Protein AF-A0A7N2MU85-F1 (afdb_monomer_lite)

Organism: Quercus lobata (NCBI:txid97700)

pLDDT: mean 86.63, std 12.34, range [52.81, 98.0]

InterPro domains:
  IPR013210 Leucine-rich repeat-containing N-terminal, plant-type [PF08263] (35-73)
  IPR032675 Leucine-rich repeat domain superfamily [G3DSA:3.80.10.10] (33-100)

Structure (mmCIF, N/CA/C/O backbone):
data_AF-A0A7N2MU85-F1
#
_entry.id   AF-A0A7N2MU85-F1
#
loop_
_atom_site.group_PDB
_atom_site.id
_atom_site.type_symbol
_atom_site.label_atom_id
_atom_site.label_alt_id
_atom_site.label_comp_id
_atom_site.label_asym_id
_atom_site.label_entity_id
_atom_site.label_seq_id
_atom_site.pdbx_PDB_ins_code
_atom_site.Cartn_x
_atom_site.Cartn_y
_atom_site.Cartn_z
_atom_site.occupancy
_atom_site.B_iso_or_equiv
_atom_site.auth_seq_id
_atom_site.auth_comp_id
_atom_site.auth_asym_id
_atom_site.auth_atom_id
_atom_site.pdbx_PDB_model_num
ATOM 1 N N . MET A 1 1 ? 42.375 16.186 -36.999 1.00 61.00 1 MET A N 1
ATOM 2 C CA . MET A 1 1 ? 41.652 16.903 -35.923 1.00 61.00 1 MET A CA 1
ATOM 3 C C . MET A 1 1 ? 40.127 16.785 -36.057 1.00 61.00 1 MET A C 1
ATOM 5 O O . MET A 1 1 ? 39.490 16.375 -35.100 1.00 61.00 1 MET A O 1
ATOM 9 N N . ALA A 1 2 ? 39.528 17.031 -37.233 1.00 62.59 2 ALA A N 1
ATOM 10 C CA . ALA A 1 2 ? 38.068 16.930 -37.423 1.00 62.59 2 ALA A CA 1
ATOM 11 C C . ALA A 1 2 ? 37.482 15.501 -37.309 1.00 62.59 2 ALA A C 1
ATOM 13 O O . ALA A 1 2 ? 36.372 15.327 -36.817 1.00 62.59 2 ALA A O 1
ATOM 14 N N . HIS A 1 3 ? 38.219 14.468 -37.735 1.00 65.38 3 HIS A N 1
ATOM 15 C CA . HIS A 1 3 ? 37.760 13.069 -37.665 1.00 65.38 3 HIS A CA 1
ATOM 16 C C . HIS A 1 3 ? 37.688 12.552 -36.217 1.00 65.38 3 HIS A C 1
ATOM 18 O O . HIS A 1 3 ? 36.750 11.861 -35.836 1.00 65.38 3 HIS A O 1
ATOM 24 N N . SER A 1 4 ? 38.659 12.965 -35.399 1.00 71.81 4 SER A N 1
ATOM 25 C CA . SER A 1 4 ? 38.742 12.690 -33.964 1.00 71.81 4 SER A CA 1
ATOM 26 C C . SER A 1 4 ? 37.558 13.308 -33.211 1.00 71.81 4 SER A C 1
ATOM 28 O O . SER A 1 4 ? 36.940 12.647 -32.387 1.00 71.81 4 SER A O 1
ATOM 30 N N . ALA A 1 5 ? 37.189 14.549 -33.552 1.00 77.38 5 ALA A N 1
ATOM 31 C CA . ALA A 1 5 ? 36.062 15.253 -32.940 1.00 77.38 5 ALA A CA 1
ATOM 32 C C . ALA A 1 5 ? 34.705 14.598 -33.255 1.00 77.38 5 ALA A C 1
ATOM 34 O O . ALA A 1 5 ? 33.877 14.447 -32.363 1.00 77.38 5 ALA A O 1
ATOM 35 N N . LYS A 1 6 ? 34.489 14.143 -34.499 1.00 80.12 6 LYS A N 1
ATOM 36 C CA . LYS A 1 6 ? 33.261 13.422 -34.888 1.00 80.12 6 LYS A CA 1
ATOM 37 C C . LYS A 1 6 ? 33.093 12.105 -34.130 1.00 80.12 6 LYS A C 1
ATOM 39 O O . LYS A 1 6 ? 31.979 11.767 -33.743 1.00 80.12 6 LYS A O 1
ATOM 44 N N . LEU A 1 7 ? 34.196 11.391 -33.899 1.00 84.50 7 LEU A N 1
ATOM 45 C CA . LEU A 1 7 ? 34.189 10.137 -33.148 1.00 84.50 7 LEU A CA 1
ATOM 46 C C . LEU A 1 7 ? 33.834 10.372 -31.672 1.00 84.50 7 LEU A C 1
ATOM 48 O O . LEU A 1 7 ? 33.006 9.658 -31.121 1.00 84.50 7 LEU A O 1
ATOM 52 N N . VAL A 1 8 ? 34.403 11.414 -31.058 1.00 88.50 8 VAL A N 1
ATOM 53 C CA . VAL A 1 8 ? 34.088 11.803 -29.673 1.00 88.50 8 VAL A CA 1
ATOM 54 C C . VAL A 1 8 ? 32.615 12.191 -29.533 1.00 88.50 8 VAL A C 1
ATOM 56 O O . VAL A 1 8 ? 31.952 11.724 -28.614 1.00 88.50 8 VAL A O 1
ATOM 59 N N . ILE A 1 9 ? 32.074 12.974 -30.469 1.00 86.12 9 ILE A N 1
ATOM 60 C CA . ILE A 1 9 ? 30.656 13.363 -30.464 1.00 86.12 9 ILE A CA 1
ATOM 61 C C . ILE A 1 9 ? 29.751 12.128 -30.584 1.00 86.12 9 ILE A C 1
ATOM 63 O O . ILE A 1 9 ? 28.813 11.983 -29.804 1.00 86.12 9 ILE A O 1
ATOM 67 N N . ALA A 1 10 ? 30.050 11.206 -31.503 1.00 89.25 10 ALA A N 1
ATOM 68 C CA . ALA A 1 10 ? 29.276 9.975 -31.659 1.00 89.25 10 ALA A CA 1
ATOM 69 C C . ALA A 1 10 ? 29.281 9.117 -30.380 1.00 89.25 10 ALA A C 1
ATOM 71 O O . ALA A 1 10 ? 28.232 8.634 -29.961 1.00 89.25 10 ALA A O 1
ATOM 72 N N . LEU A 1 11 ? 30.437 8.982 -29.722 1.00 87.75 11 LEU A N 1
ATOM 73 C CA . LEU A 1 11 ? 30.557 8.245 -28.461 1.00 87.75 11 LEU A CA 1
ATOM 74 C C . LEU A 1 11 ? 29.765 8.906 -27.323 1.00 87.75 11 LEU A C 1
ATOM 76 O O . LEU A 1 11 ? 29.106 8.205 -26.560 1.00 87.75 11 LEU A O 1
ATOM 80 N N . LEU A 1 12 ? 29.770 10.241 -27.239 1.00 88.06 12 LEU A N 1
ATOM 81 C CA . LEU A 1 12 ? 28.978 10.983 -26.253 1.00 88.06 12 LEU A CA 1
ATOM 82 C C . LEU A 1 12 ? 27.471 10.804 -26.472 1.00 88.06 12 LEU A C 1
ATOM 84 O O . LEU A 1 12 ? 26.741 10.615 -25.504 1.00 88.06 12 LEU A O 1
ATOM 88 N N . HIS A 1 13 ? 27.005 10.806 -27.724 1.00 85.31 13 HIS A N 1
ATOM 89 C CA . HIS A 1 13 ? 25.595 10.557 -28.037 1.00 85.31 13 HIS A CA 1
ATOM 90 C C . HIS A 1 13 ? 25.161 9.132 -27.689 1.00 85.31 13 HIS A C 1
ATOM 92 O O . HIS A 1 13 ? 24.105 8.953 -27.088 1.00 85.31 13 HIS A O 1
ATOM 98 N N . ILE A 1 14 ? 25.984 8.127 -28.007 1.00 87.69 14 ILE A N 1
ATOM 99 C CA . ILE A 1 14 ? 25.709 6.728 -27.653 1.00 87.69 14 ILE A CA 1
ATOM 100 C C . ILE A 1 14 ? 25.640 6.574 -26.132 1.00 87.69 14 ILE A C 1
ATOM 102 O O . ILE A 1 14 ? 24.701 5.967 -25.619 1.00 87.69 14 ILE A O 1
ATOM 106 N N . PHE A 1 15 ? 26.593 7.157 -25.401 1.00 83.44 15 PHE A N 1
ATOM 107 C CA . PHE A 1 15 ? 26.603 7.109 -23.941 1.00 83.44 15 PHE A CA 1
ATOM 108 C C . PHE A 1 15 ? 25.383 7.822 -23.339 1.00 83.44 15 PHE A C 1
ATOM 110 O O . PHE A 1 15 ? 24.734 7.272 -22.455 1.00 83.44 15 PHE A O 1
ATOM 117 N N . ALA A 1 16 ? 25.012 8.994 -23.863 1.00 83.62 16 ALA A N 1
ATOM 118 C CA . ALA A 1 16 ? 23.844 9.744 -23.406 1.00 83.62 16 ALA A CA 1
ATOM 119 C C . ALA A 1 16 ? 22.521 8.997 -23.653 1.00 83.62 16 ALA A C 1
ATOM 121 O O . ALA A 1 16 ? 21.683 8.938 -22.758 1.00 83.62 16 ALA A O 1
ATOM 122 N N . TRP A 1 17 ? 22.335 8.388 -24.830 1.00 75.69 17 TRP A N 1
ATOM 123 C CA . TRP A 1 17 ? 21.148 7.576 -25.132 1.00 75.69 17 TRP A CA 1
ATOM 124 C C . TRP A 1 17 ? 21.095 6.278 -24.323 1.00 75.69 17 TRP A C 1
ATOM 126 O O . TRP A 1 17 ? 20.020 5.880 -23.884 1.00 75.69 17 TRP A O 1
ATOM 136 N N . SER A 1 18 ? 22.247 5.658 -24.059 1.00 72.56 18 SER A N 1
ATOM 137 C CA . SER A 1 18 ? 22.327 4.474 -23.191 1.00 72.56 18 SER A CA 1
ATOM 138 C C . SER A 1 18 ? 21.997 4.819 -21.734 1.00 72.56 18 SER A C 1
ATOM 140 O O . SER A 1 18 ? 21.349 4.039 -21.046 1.00 72.56 18 SER A O 1
ATOM 142 N N . PHE A 1 19 ? 22.414 5.999 -21.266 1.00 66.50 19 PHE A N 1
ATOM 143 C CA . PHE A 1 19 ? 22.152 6.484 -19.911 1.00 66.50 19 PHE A CA 1
ATOM 144 C C . PHE A 1 19 ? 20.684 6.891 -19.703 1.00 66.50 19 PHE A C 1
ATOM 146 O O . PHE A 1 19 ? 20.107 6.587 -18.662 1.00 66.50 19 PHE A O 1
ATOM 153 N N . LEU A 1 20 ? 20.056 7.514 -20.708 1.00 64.19 20 LEU A N 1
ATOM 154 C CA . LEU A 1 20 ? 18.632 7.873 -20.680 1.00 64.19 20 LEU A CA 1
ATOM 155 C C . LEU A 1 20 ? 17.717 6.646 -20.546 1.00 64.19 20 LEU A C 1
ATOM 157 O O . LEU A 1 20 ? 16.766 6.698 -19.775 1.00 64.19 20 LEU A O 1
ATOM 161 N N . GLY A 1 21 ? 18.040 5.528 -21.206 1.00 63.19 21 GLY A N 1
ATOM 162 C CA . GLY A 1 21 ? 17.250 4.294 -21.101 1.00 63.19 21 GLY A CA 1
ATOM 163 C C . GLY A 1 21 ? 17.283 3.623 -19.719 1.00 63.19 21 GLY A C 1
ATOM 164 O O . GLY A 1 21 ? 16.374 2.873 -19.385 1.00 63.19 21 GLY A O 1
ATOM 165 N N . ILE A 1 22 ? 18.296 3.902 -18.889 1.00 61.78 22 ILE A N 1
ATOM 166 C CA . ILE A 1 22 ? 18.404 3.345 -17.525 1.00 61.78 22 ILE A CA 1
ATOM 167 C C . ILE A 1 22 ? 17.519 4.122 -16.535 1.00 61.78 22 ILE A C 1
ATOM 169 O O . ILE A 1 22 ? 17.023 3.546 -15.568 1.00 61.78 22 ILE A O 1
ATOM 173 N N . LEU A 1 23 ? 17.287 5.418 -16.775 1.00 58.31 23 LEU A N 1
ATOM 174 C CA . LEU A 1 23 ? 16.494 6.278 -15.886 1.00 58.31 23 LEU A CA 1
ATOM 175 C C . LEU A 1 23 ? 14.982 5.995 -15.952 1.00 58.31 23 LEU A C 1
ATOM 177 O O . LEU A 1 23 ? 14.261 6.354 -15.026 1.00 58.31 23 LEU A O 1
ATOM 181 N N . GLU A 1 24 ? 14.491 5.331 -17.002 1.00 55.72 24 GLU A N 1
ATOM 182 C CA . GLU A 1 24 ? 13.060 5.027 -17.175 1.00 55.72 24 GLU A CA 1
ATOM 183 C C . GLU A 1 24 ? 12.574 3.794 -16.382 1.00 55.72 24 GLU A C 1
ATOM 185 O O . GLU A 1 24 ? 11.371 3.548 -16.314 1.00 55.72 24 GLU A O 1
ATOM 190 N N . MET A 1 25 ? 13.463 3.023 -15.742 1.00 52.81 25 MET A N 1
ATOM 191 C CA . MET A 1 25 ? 13.115 1.703 -15.188 1.00 52.81 25 MET A CA 1
ATOM 192 C C . MET A 1 25 ? 12.675 1.651 -13.709 1.00 52.81 25 MET A C 1
ATOM 194 O O . MET A 1 25 ? 12.377 0.554 -13.243 1.00 52.81 25 MET A O 1
ATOM 198 N N . SER A 1 26 ? 12.582 2.753 -12.947 1.00 53.25 26 SER A N 1
ATOM 199 C CA . SER A 1 26 ? 12.360 2.647 -11.481 1.00 53.25 26 SER A CA 1
ATOM 200 C C . SER A 1 26 ? 11.169 3.391 -10.864 1.00 53.25 26 SER A C 1
ATOM 202 O O . SER A 1 26 ? 11.038 3.371 -9.643 1.00 53.25 26 SER A O 1
ATOM 204 N N . ASN A 1 27 ? 10.262 3.998 -11.634 1.00 58.66 27 ASN A N 1
ATOM 205 C CA . ASN A 1 27 ? 9.189 4.807 -11.025 1.00 58.66 27 ASN A CA 1
ATOM 206 C C . ASN A 1 27 ? 7.965 4.018 -10.536 1.00 58.66 27 ASN A C 1
ATOM 208 O O . ASN A 1 27 ? 7.245 4.501 -9.664 1.00 58.66 27 ASN A O 1
ATOM 212 N N . GLY A 1 28 ? 7.691 2.831 -11.085 1.00 70.81 28 GLY A N 1
ATOM 213 C CA . GLY A 1 28 ? 6.451 2.101 -10.786 1.00 70.81 28 GLY A CA 1
ATOM 214 C C . GLY A 1 28 ? 6.336 1.707 -9.311 1.00 70.81 28 GLY A C 1
ATOM 215 O O . GLY A 1 28 ? 5.385 2.088 -8.634 1.00 70.81 28 GLY A O 1
ATOM 216 N N . THR A 1 29 ? 7.344 1.005 -8.790 1.00 81.38 29 THR A N 1
ATOM 217 C CA . THR A 1 29 ? 7.357 0.519 -7.401 1.00 81.38 29 THR A CA 1
ATOM 218 C C . THR A 1 29 ? 7.377 1.656 -6.382 1.00 81.38 29 THR A C 1
ATOM 220 O O . THR A 1 29 ? 6.645 1.600 -5.396 1.00 81.38 29 THR A O 1
ATOM 223 N N . GLU A 1 30 ? 8.172 2.705 -6.609 1.00 85.38 30 GLU A N 1
ATOM 224 C CA . GLU A 1 30 ? 8.223 3.857 -5.697 1.00 85.38 30 GLU A CA 1
ATOM 225 C C . GLU A 1 30 ? 6.881 4.593 -5.643 1.00 85.38 30 GLU A C 1
ATOM 227 O O . GLU A 1 30 ? 6.413 4.951 -4.561 1.00 85.38 30 GLU A O 1
ATOM 232 N N . THR A 1 31 ? 6.216 4.732 -6.793 1.00 87.25 31 THR A N 1
ATOM 233 C CA . THR A 1 31 ? 4.888 5.350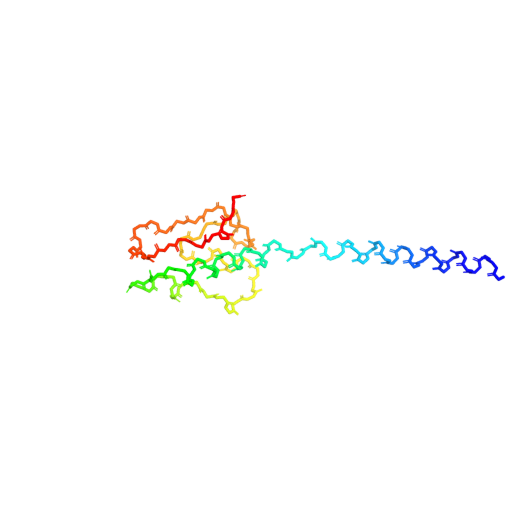 -6.893 1.00 87.25 31 THR A CA 1
ATOM 234 C C . THR A 1 31 ? 3.828 4.510 -6.176 1.00 87.25 31 THR A C 1
ATOM 236 O O . THR A 1 31 ? 3.004 5.050 -5.439 1.00 87.25 31 THR A O 1
ATOM 239 N N . VAL A 1 32 ? 3.877 3.180 -6.308 1.00 89.25 32 VAL A N 1
ATOM 240 C CA . VAL A 1 32 ? 2.986 2.261 -5.575 1.00 89.25 32 VAL A CA 1
ATOM 241 C C . VAL A 1 32 ? 3.219 2.350 -4.064 1.00 89.25 32 VAL A C 1
ATOM 243 O O . VAL A 1 32 ? 2.260 2.462 -3.300 1.00 89.25 32 VAL A O 1
ATOM 246 N N . ILE A 1 33 ? 4.479 2.352 -3.615 1.00 91.88 33 ILE A N 1
ATOM 247 C CA . ILE A 1 33 ? 4.823 2.502 -2.193 1.00 91.88 33 ILE A CA 1
ATOM 248 C C . ILE A 1 33 ? 4.306 3.838 -1.654 1.00 91.88 33 ILE A C 1
ATOM 250 O O . ILE A 1 33 ? 3.772 3.880 -0.544 1.00 91.88 33 ILE A O 1
ATOM 254 N N . TYR A 1 34 ? 4.447 4.918 -2.424 1.00 91.31 34 TYR A N 1
ATOM 255 C CA . TYR A 1 34 ? 3.910 6.225 -2.064 1.00 91.31 34 TYR A CA 1
ATOM 256 C C . TYR A 1 34 ? 2.382 6.191 -1.930 1.00 91.31 34 TYR A C 1
ATOM 258 O O . TYR A 1 34 ? 1.860 6.609 -0.900 1.00 91.31 34 TYR A O 1
ATOM 266 N N . CYS A 1 35 ? 1.669 5.611 -2.899 1.00 91.75 35 CYS A N 1
ATOM 267 C CA . CYS A 1 35 ? 0.211 5.471 -2.864 1.00 91.75 35 CYS A CA 1
ATOM 268 C C . CYS A 1 35 ? -0.274 4.712 -1.614 1.00 91.75 35 CYS A C 1
ATOM 270 O O . CYS A 1 35 ? -1.121 5.204 -0.863 1.00 91.75 35 CYS A O 1
ATOM 272 N N . LEU A 1 36 ? 0.319 3.549 -1.326 1.00 94.62 36 LEU A N 1
ATOM 273 C CA . LEU A 1 36 ? -0.010 2.765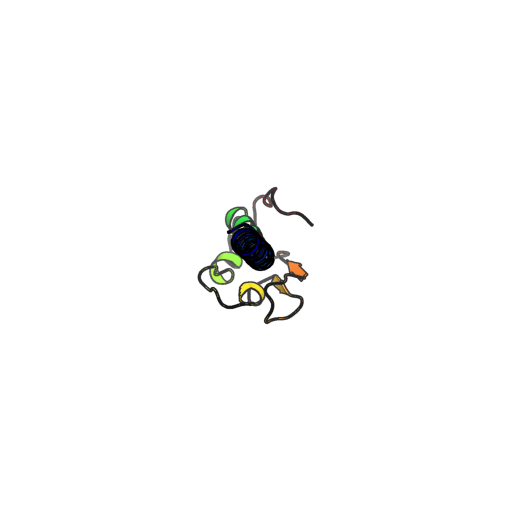 -0.132 1.00 94.62 36 LEU A CA 1
ATOM 274 C C . LEU A 1 36 ? 0.330 3.527 1.160 1.00 94.62 36 LEU A C 1
ATOM 276 O O . LEU A 1 36 ? -0.421 3.488 2.135 1.00 94.62 36 LEU A O 1
ATOM 280 N N . ARG A 1 37 ? 1.445 4.260 1.194 1.00 95.31 37 ARG A N 1
ATOM 281 C CA . ARG A 1 37 ? 1.794 5.088 2.354 1.00 95.31 37 ARG A CA 1
ATOM 282 C C . ARG A 1 37 ? 0.749 6.175 2.595 1.00 95.31 37 ARG A C 1
ATOM 284 O O . ARG A 1 37 ? 0.277 6.297 3.723 1.00 95.31 37 ARG A O 1
ATOM 291 N N . SER A 1 38 ? 0.331 6.879 1.546 1.00 94.94 38 SER A N 1
ATOM 292 C CA . SER A 1 38 ? -0.708 7.907 1.628 1.00 94.94 38 SER A CA 1
ATOM 293 C C . SER A 1 38 ? -2.026 7.337 2.153 1.00 94.94 38 SER A C 1
ATOM 295 O O . SER A 1 38 ? -2.637 7.936 3.035 1.00 94.94 38 SER A O 1
ATOM 297 N N . ILE A 1 39 ? -2.442 6.144 1.702 1.00 95.25 39 ILE A N 1
ATOM 298 C CA . ILE A 1 39 ? -3.626 5.456 2.250 1.00 95.25 39 ILE A CA 1
ATOM 299 C C . ILE A 1 39 ? -3.476 5.244 3.760 1.00 95.25 39 ILE A C 1
ATOM 301 O O . ILE A 1 39 ? -4.358 5.649 4.519 1.00 95.25 39 ILE A O 1
ATOM 305 N N . LYS A 1 40 ? -2.354 4.657 4.202 1.00 96.31 40 LYS A N 1
ATOM 306 C CA . LYS A 1 40 ? -2.095 4.377 5.623 1.00 96.31 40 LYS A CA 1
ATOM 307 C C . LYS A 1 40 ? -2.116 5.641 6.484 1.00 96.31 40 LYS A C 1
ATOM 309 O O . LYS A 1 40 ? -2.562 5.583 7.623 1.00 96.31 40 LYS A O 1
ATOM 314 N N . GLU A 1 41 ? -1.605 6.753 5.966 1.00 95.62 41 GLU A N 1
ATOM 315 C CA . GLU A 1 41 ? -1.543 8.032 6.682 1.00 95.62 41 GLU A CA 1
ATOM 316 C C . GLU A 1 41 ? -2.892 8.771 6.693 1.00 95.62 41 GLU A C 1
ATOM 318 O O . GLU A 1 41 ? -3.192 9.482 7.650 1.00 95.62 41 GLU A O 1
ATOM 323 N N . SER A 1 42 ? -3.716 8.589 5.656 1.00 95.75 42 SER A N 1
ATOM 324 C CA . SER A 1 42 ? -5.026 9.245 5.516 1.00 95.75 42 SER A CA 1
ATOM 325 C C . SER A 1 42 ? -6.151 8.601 6.334 1.00 95.75 42 SER A C 1
ATOM 327 O O . SER A 1 42 ? -7.130 9.273 6.676 1.00 95.75 42 SER A O 1
ATOM 329 N N . LEU A 1 43 ? -6.028 7.305 6.637 1.00 96.06 43 LEU A N 1
ATOM 330 C CA . LEU A 1 43 ? -7.060 6.530 7.315 1.00 96.06 43 LEU A CA 1
ATOM 331 C C . LEU A 1 43 ? -6.728 6.341 8.797 1.00 96.06 43 LEU A C 1
ATOM 333 O O . LEU A 1 43 ? -5.641 5.907 9.172 1.00 96.06 43 LEU A O 1
ATOM 337 N N . GLU A 1 44 ? -7.711 6.593 9.654 1.00 97.81 44 GLU A N 1
ATOM 338 C CA . GLU A 1 44 ? -7.681 6.107 11.026 1.00 97.81 44 GLU A CA 1
ATOM 339 C C . GLU A 1 44 ? -7.878 4.588 11.017 1.00 97.81 44 GLU A C 1
ATOM 341 O O . GLU A 1 44 ? -8.802 4.071 10.383 1.00 97.81 44 GLU A O 1
ATOM 346 N N . ASP A 1 45 ? -7.042 3.881 11.775 1.00 97.88 45 ASP A N 1
ATOM 347 C CA . ASP A 1 45 ? -7.033 2.421 11.887 1.00 97.88 45 ASP A CA 1
ATOM 348 C C . ASP A 1 45 ? -7.281 1.998 13.351 1.00 97.88 45 ASP A C 1
ATOM 350 O O . ASP A 1 45 ? -6.334 1.673 14.075 1.00 97.88 45 ASP A O 1
ATOM 354 N N . PRO A 1 46 ? -8.543 2.033 13.839 1.00 98.00 46 PRO A N 1
ATOM 355 C CA . PRO A 1 46 ? -8.864 1.820 15.255 1.00 98.00 46 PRO A CA 1
ATOM 356 C C . PRO A 1 46 ? -8.435 0.452 15.791 1.00 98.00 46 PRO A C 1
ATOM 358 O O . PRO A 1 46 ? -8.202 0.296 16.990 1.00 98.00 46 PRO A O 1
ATOM 361 N N . TYR A 1 47 ? -8.344 -0.535 14.902 1.00 97.69 47 TYR A N 1
ATOM 362 C CA . TYR A 1 47 ? -8.032 -1.922 15.228 1.00 97.69 47 TYR A CA 1
ATOM 363 C C . TYR A 1 47 ? -6.596 -2.318 14.853 1.00 97.69 47 TYR A C 1
ATOM 365 O O . TYR A 1 47 ? -6.190 -3.449 15.110 1.00 97.69 47 TYR A O 1
ATOM 373 N N . ASN A 1 48 ? -5.794 -1.374 14.346 1.00 97.62 48 ASN A N 1
ATOM 374 C CA . ASN A 1 48 ? -4.377 -1.529 14.010 1.00 97.62 48 ASN A CA 1
ATOM 375 C C . ASN A 1 48 ? -4.074 -2.564 12.900 1.00 97.62 48 ASN A C 1
ATOM 377 O O . ASN A 1 48 ? -2.961 -3.095 12.852 1.00 97.62 48 ASN A O 1
ATOM 381 N N . TYR A 1 49 ? -5.019 -2.844 11.997 1.00 97.69 49 TYR A N 1
ATOM 382 C CA . TYR A 1 49 ? -4.805 -3.773 10.880 1.00 97.69 49 TYR A CA 1
ATOM 383 C C . TYR A 1 49 ? -3.671 -3.305 9.954 1.00 97.69 49 TYR A C 1
ATOM 385 O O . TYR A 1 49 ? -2.705 -4.038 9.715 1.00 97.69 49 TYR A O 1
ATOM 393 N N . LEU A 1 50 ? -3.748 -2.061 9.473 1.00 97.75 50 LEU A N 1
ATOM 394 C CA . LEU A 1 50 ? -2.740 -1.462 8.594 1.00 97.75 50 LEU A CA 1
ATOM 395 C C . LEU A 1 50 ? -1.463 -1.151 9.369 1.00 97.75 50 LEU A C 1
ATOM 397 O O . LEU A 1 50 ? -0.356 -1.303 8.851 1.00 97.75 50 LEU A O 1
ATOM 401 N N . LYS A 1 51 ? -1.591 -0.724 10.630 1.00 96.44 51 LYS A N 1
ATOM 402 C CA . LYS A 1 51 ? -0.438 -0.400 11.476 1.00 96.44 51 LYS A CA 1
A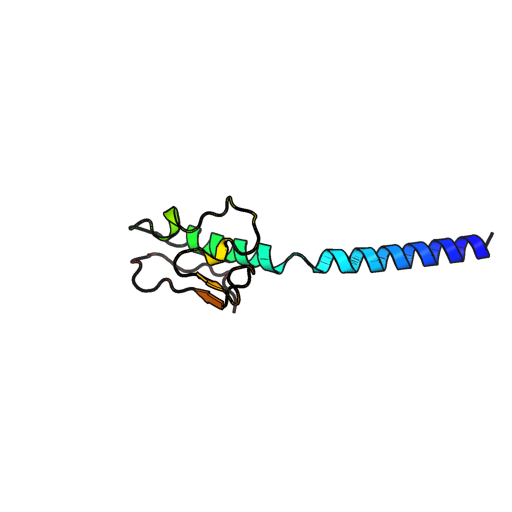TOM 403 C C . LYS A 1 51 ? 0.529 -1.576 11.599 1.00 96.44 51 LYS A C 1
ATOM 405 O O . LYS A 1 51 ? 1.730 -1.353 11.442 1.00 96.44 51 LYS A O 1
ATOM 410 N N . TYR A 1 52 ? 0.018 -2.780 11.869 1.00 95.94 52 TYR A N 1
ATOM 411 C CA . TYR A 1 52 ? 0.844 -3.971 12.076 1.00 95.94 52 TYR A CA 1
ATOM 412 C C . TYR A 1 52 ? 1.324 -4.621 10.780 1.00 95.94 52 TYR A C 1
ATOM 414 O O . TYR A 1 52 ? 2.419 -5.175 10.763 1.00 95.94 52 TYR A O 1
ATOM 422 N N . SER A 1 53 ? 0.533 -4.555 9.709 1.00 97.25 53 SER A N 1
ATOM 423 C CA . SER A 1 53 ? 0.859 -5.255 8.466 1.00 97.25 53 SER A CA 1
ATOM 424 C C . SER A 1 53 ? 1.631 -4.400 7.457 1.00 97.25 53 SER A C 1
ATOM 426 O O . SER A 1 53 ? 2.586 -4.885 6.856 1.00 97.25 53 SER A O 1
ATOM 428 N N . TRP A 1 54 ? 1.269 -3.126 7.275 1.00 97.06 54 TRP A N 1
ATOM 429 C CA . TRP A 1 54 ? 1.852 -2.280 6.228 1.00 97.06 54 TRP A CA 1
ATOM 430 C C . TRP A 1 54 ? 3.185 -1.696 6.699 1.00 97.06 54 TRP A C 1
ATOM 432 O O . TRP A 1 54 ? 3.260 -0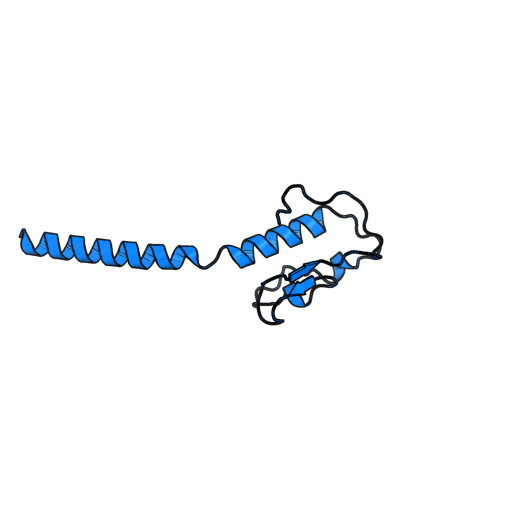.547 7.153 1.00 97.06 54 TRP A O 1
ATOM 442 N N . ASN A 1 55 ? 4.240 -2.506 6.657 1.00 95.19 55 ASN A N 1
ATOM 443 C CA . ASN A 1 55 ? 5.581 -2.106 7.060 1.00 95.19 55 ASN A CA 1
ATOM 444 C C . ASN A 1 55 ? 6.441 -1.698 5.855 1.00 95.19 55 ASN A C 1
ATOM 446 O O . ASN A 1 55 ? 6.971 -2.536 5.132 1.00 95.19 55 ASN A O 1
ATOM 450 N N . PHE A 1 56 ? 6.649 -0.392 5.704 1.00 94.75 56 PHE A N 1
ATOM 451 C CA . PHE A 1 56 ? 7.454 0.196 4.633 1.00 94.75 56 PHE A CA 1
ATOM 452 C C . PHE A 1 56 ? 8.962 0.278 4.930 1.00 94.75 56 PHE A C 1
ATOM 454 O O . PHE A 1 56 ? 9.668 1.012 4.243 1.00 94.75 56 PHE A O 1
ATOM 461 N N . SER A 1 57 ? 9.470 -0.405 5.964 1.00 93.50 57 SER A N 1
ATOM 462 C CA . SER A 1 57 ? 10.916 -0.484 6.226 1.00 93.50 57 SER A CA 1
ATOM 463 C C . SER A 1 57 ? 11.627 -1.554 5.391 1.00 93.50 57 SER A C 1
ATOM 465 O O . SER A 1 57 ? 12.854 -1.590 5.373 1.00 93.50 57 SER A O 1
ATOM 467 N N . ASN A 1 58 ? 10.877 -2.463 4.762 1.00 87.31 58 ASN A N 1
ATOM 468 C CA . ASN A 1 58 ? 11.415 -3.504 3.891 1.00 87.31 58 ASN A CA 1
ATOM 469 C C . ASN A 1 58 ? 11.632 -2.939 2.477 1.00 87.31 58 ASN A C 1
ATOM 471 O O . ASN A 1 58 ? 10.839 -2.136 1.996 1.00 87.31 58 ASN A O 1
ATOM 475 N N . ASN A 1 59 ? 12.722 -3.344 1.832 1.00 84.75 59 ASN A N 1
ATOM 476 C CA . ASN A 1 59 ? 13.112 -2.928 0.485 1.00 84.75 59 ASN A CA 1
ATOM 477 C C . ASN A 1 59 ? 13.238 -4.106 -0.497 1.00 84.75 59 ASN A C 1
ATOM 479 O O . ASN A 1 59 ? 13.709 -3.921 -1.618 1.00 84.75 59 ASN A O 1
ATOM 483 N N . ARG A 1 60 ? 12.848 -5.317 -0.086 1.00 90.19 60 ARG A N 1
ATOM 484 C CA . ARG A 1 60 ? 12.822 -6.497 -0.952 1.00 90.19 60 ARG A CA 1
ATOM 485 C C . ARG A 1 60 ? 11.684 -6.380 -1.959 1.00 90.19 60 ARG A C 1
ATOM 487 O O . ARG A 1 60 ? 10.581 -6.028 -1.575 1.00 90.19 60 ARG A O 1
ATOM 494 N N . GLU A 1 61 ? 11.916 -6.727 -3.217 1.00 88.25 61 GLU A N 1
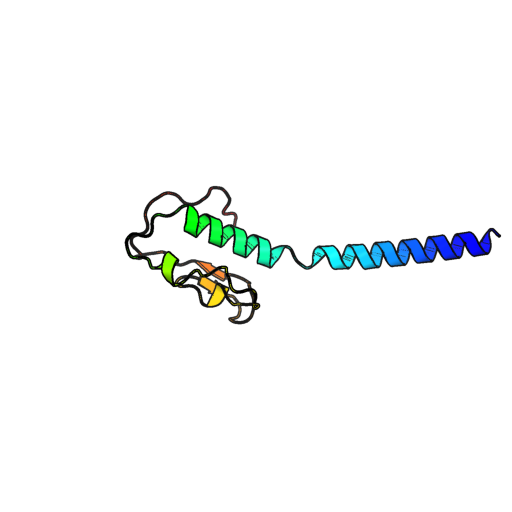ATOM 495 C CA . GLU A 1 61 ? 10.851 -6.772 -4.225 1.00 88.25 61 GLU A CA 1
ATOM 496 C C . GLU A 1 61 ? 9.670 -7.660 -3.780 1.00 88.25 61 GLU A C 1
ATOM 498 O O . GLU A 1 61 ? 9.875 -8.678 -3.115 1.00 88.25 61 GLU A O 1
ATOM 503 N N . GLY A 1 62 ? 8.439 -7.225 -4.070 1.00 89.25 62 GLY A N 1
ATOM 504 C CA . GLY A 1 62 ? 7.216 -7.950 -3.711 1.00 89.25 62 GLY A CA 1
ATOM 505 C C . GLY A 1 62 ? 6.773 -7.830 -2.246 1.00 89.25 62 GLY A C 1
ATOM 506 O O . GLY A 1 62 ? 5.681 -8.276 -1.915 1.00 89.25 62 GLY A O 1
ATOM 507 N N . PHE A 1 63 ? 7.534 -7.178 -1.353 1.00 93.75 63 PHE A N 1
ATOM 508 C CA . PHE A 1 63 ? 7.182 -7.120 0.081 1.00 93.75 63 PHE A CA 1
ATOM 509 C C . PHE A 1 63 ? 5.796 -6.519 0.372 1.00 93.75 63 PHE A C 1
ATOM 511 O O . PHE A 1 63 ? 5.152 -6.874 1.356 1.00 93.75 63 PHE A O 1
ATOM 518 N N . ILE A 1 64 ? 5.322 -5.608 -0.483 1.00 94.94 64 ILE A N 1
ATOM 519 C CA . ILE A 1 64 ? 3.993 -4.996 -0.359 1.00 94.94 64 ILE A CA 1
ATOM 520 C C . ILE A 1 64 ? 2.858 -5.998 -0.603 1.00 94.94 64 ILE A C 1
ATOM 522 O O . ILE A 1 64 ? 1.738 -5.761 -0.170 1.00 94.94 64 ILE A O 1
ATOM 526 N N . CYS A 1 65 ? 3.130 -7.120 -1.268 1.00 95.06 65 CYS A N 1
ATOM 527 C CA . CYS A 1 65 ? 2.153 -8.172 -1.540 1.00 95.06 65 CYS A CA 1
ATOM 528 C C . CYS A 1 65 ? 1.857 -9.027 -0.304 1.00 95.06 65 CYS A C 1
ATOM 530 O O . CYS A 1 65 ? 0.897 -9.791 -0.292 1.00 95.06 65 CYS A O 1
ATOM 532 N N . GLU A 1 66 ? 2.666 -8.886 0.750 1.00 95.00 66 GLU A N 1
ATOM 533 C CA . GLU A 1 66 ? 2.432 -9.490 2.064 1.00 95.00 66 GLU A CA 1
ATOM 534 C C . GLU A 1 66 ? 1.512 -8.621 2.941 1.00 95.00 66 GLU A C 1
ATOM 536 O O . GLU A 1 66 ? 1.130 -9.016 4.046 1.00 95.00 66 GLU A O 1
ATOM 541 N N . PHE A 1 67 ? 1.160 -7.417 2.480 1.00 96.94 67 PHE A N 1
ATOM 542 C CA . PHE A 1 67 ? 0.310 -6.510 3.232 1.00 96.94 67 PHE A CA 1
ATOM 543 C C . PHE A 1 67 ? -1.138 -6.998 3.266 1.00 96.94 67 PHE A C 1
ATOM 545 O O . PHE A 1 67 ? -1.716 -7.416 2.264 1.00 96.94 67 PHE A O 1
ATOM 552 N N . VAL A 1 68 ? -1.769 -6.873 4.432 1.00 97.62 68 VAL A N 1
ATOM 553 C CA . VAL A 1 68 ? -3.179 -7.197 4.620 1.00 97.62 68 VAL A CA 1
ATOM 554 C C . VAL A 1 68 ? -4.020 -6.354 3.669 1.00 97.62 68 VAL A C 1
ATOM 556 O O . VAL A 1 68 ? -3.860 -5.134 3.585 1.00 97.62 68 VAL A O 1
ATOM 559 N N . GLY A 1 69 ? -4.904 -7.026 2.937 1.00 96.62 69 GLY A N 1
ATOM 560 C CA . GLY A 1 69 ? -5.764 -6.387 1.952 1.00 96.62 69 GLY A CA 1
ATOM 561 C C . GLY A 1 69 ? -5.077 -6.018 0.635 1.00 96.62 69 GLY A C 1
ATOM 562 O O . GLY A 1 69 ? -5.782 -5.547 -0.246 1.00 96.62 69 GLY A O 1
ATOM 563 N N . VAL A 1 70 ? -3.772 -6.231 0.444 1.00 96.62 70 VAL A N 1
ATOM 564 C CA . VAL A 1 70 ? -3.108 -6.009 -0.853 1.00 96.62 70 VAL A CA 1
ATOM 565 C C . VAL A 1 70 ? -3.031 -7.326 -1.619 1.00 96.62 70 VAL A C 1
ATOM 567 O O . VAL A 1 70 ? -2.587 -8.344 -1.101 1.00 96.62 70 VAL A O 1
ATOM 570 N N . GLU A 1 71 ? -3.474 -7.306 -2.869 1.00 95.62 71 GLU A N 1
ATOM 571 C CA . GLU A 1 71 ? -3.377 -8.420 -3.807 1.00 95.62 71 GLU A CA 1
ATOM 572 C C . GLU A 1 71 ? -2.494 -7.969 -4.968 1.00 95.62 71 GLU A C 1
ATOM 574 O O . GLU A 1 71 ? -2.759 -6.921 -5.552 1.00 95.62 71 GLU A O 1
ATOM 579 N N . CYS A 1 72 ? -1.456 -8.732 -5.302 1.00 94.94 72 CYS A N 1
ATOM 580 C CA . CYS A 1 72 ? -0.551 -8.445 -6.417 1.00 94.94 72 CYS A CA 1
ATOM 581 C C . CYS A 1 72 ? -0.798 -9.386 -7.598 1.00 94.94 72 CYS A C 1
ATOM 583 O O . CYS A 1 72 ? -1.389 -10.452 -7.436 1.00 94.94 72 CYS A O 1
ATOM 585 N N . TRP A 1 73 ? -0.305 -9.009 -8.780 1.00 93.88 73 TRP A N 1
ATOM 586 C CA . TRP A 1 73 ? -0.300 -9.894 -9.953 1.00 93.88 73 TRP A CA 1
ATOM 587 C C . TRP A 1 73 ? 0.494 -11.179 -9.694 1.00 93.88 73 TRP A C 1
ATOM 589 O O . TRP A 1 73 ? 0.010 -12.274 -9.975 1.00 93.88 73 TRP A O 1
ATOM 599 N N . HIS A 1 74 ? 1.682 -11.030 -9.107 1.00 90.50 74 HIS A N 1
ATOM 600 C CA . HIS A 1 74 ? 2.537 -12.109 -8.626 1.00 90.50 74 HIS A CA 1
ATOM 601 C C . HIS A 1 74 ? 3.090 -11.732 -7.246 1.00 90.50 74 HIS A C 1
ATOM 603 O O . HIS A 1 74 ? 3.235 -10.552 -6.934 1.00 90.50 74 HIS A O 1
ATOM 609 N N . SER A 1 75 ? 3.353 -12.720 -6.388 1.00 87.00 75 SER A N 1
ATOM 610 C CA . SER A 1 75 ? 3.765 -12.485 -4.992 1.00 87.00 75 SER A CA 1
ATOM 611 C C . SER A 1 75 ? 5.163 -11.879 -4.849 1.00 87.00 75 SER A C 1
ATOM 613 O O . SER A 1 75 ? 5.493 -11.328 -3.806 1.00 87.00 75 SER A O 1
ATOM 615 N N . ASP A 1 76 ? 5.992 -12.029 -5.872 1.00 85.19 76 ASP A N 1
ATOM 616 C CA . ASP A 1 76 ? 7.375 -11.570 -5.955 1.00 85.19 76 ASP A CA 1
ATOM 617 C C . ASP A 1 76 ? 7.533 -10.290 -6.790 1.00 85.19 76 ASP A C 1
ATOM 619 O O . ASP A 1 76 ? 8.643 -9.786 -6.919 1.00 85.19 76 ASP A O 1
ATOM 623 N N . GLU A 1 77 ? 6.432 -9.720 -7.288 1.00 85.25 77 GLU A N 1
ATOM 624 C CA . GLU A 1 77 ? 6.420 -8.465 -8.041 1.00 85.25 77 GLU A CA 1
ATOM 625 C C . GLU A 1 77 ? 5.740 -7.359 -7.234 1.00 85.25 77 GLU A C 1
ATOM 627 O O . GLU A 1 77 ? 4.640 -7.537 -6.720 1.00 85.25 77 GLU A O 1
ATOM 632 N N . SER A 1 78 ? 6.311 -6.153 -7.199 1.00 87.12 78 SER A N 1
ATOM 633 C CA . SER A 1 78 ? 5.685 -4.984 -6.550 1.00 87.12 78 SER A CA 1
ATOM 634 C C . SER A 1 78 ? 4.527 -4.375 -7.370 1.00 87.12 78 SER A C 1
ATOM 636 O O . SER A 1 78 ? 4.362 -3.155 -7.425 1.00 87.12 78 SER A O 1
ATOM 638 N N . LYS A 1 79 ? 3.725 -5.218 -8.033 1.00 90.25 79 LYS A N 1
ATOM 639 C CA . LYS A 1 79 ? 2.632 -4.828 -8.927 1.00 90.25 79 LYS A CA 1
ATOM 640 C C . LYS A 1 79 ? 1.282 -5.180 -8.306 1.00 90.25 79 LYS A C 1
ATOM 642 O O . LYS A 1 79 ? 0.811 -6.314 -8.404 1.00 90.25 79 LYS A O 1
ATOM 647 N N . VAL A 1 80 ? 0.645 -4.182 -7.699 1.00 91.81 80 VAL A N 1
ATOM 648 C CA . VAL A 1 80 ? -0.672 -4.324 -7.065 1.00 91.81 80 VAL A CA 1
ATOM 649 C C . VAL A 1 80 ? -1.754 -4.547 -8.125 1.00 91.81 80 VAL A C 1
ATOM 651 O O . VAL A 1 80 ? -1.809 -3.856 -9.140 1.00 91.81 80 VAL A O 1
ATOM 654 N N . LEU A 1 81 ? -2.600 -5.541 -7.878 1.00 93.44 81 LEU A N 1
ATOM 655 C CA . LEU A 1 81 ? -3.801 -5.869 -8.634 1.00 93.44 81 LEU A CA 1
ATOM 656 C C . LEU A 1 81 ? -5.053 -5.311 -7.942 1.00 93.44 81 LEU A C 1
ATOM 658 O O . LEU A 1 81 ? -5.838 -4.635 -8.594 1.00 93.44 81 LEU A O 1
ATOM 662 N N . ASN A 1 82 ? -5.233 -5.565 -6.639 1.00 93.19 82 ASN A N 1
ATOM 663 C CA . ASN A 1 82 ? -6.385 -5.079 -5.870 1.00 93.19 82 ASN A CA 1
ATOM 664 C C . ASN A 1 82 ? -5.977 -4.605 -4.468 1.00 93.19 82 ASN A C 1
ATOM 666 O O . ASN A 1 82 ? -5.041 -5.133 -3.868 1.00 93.19 82 ASN A O 1
ATOM 670 N N . ILE A 1 83 ? -6.753 -3.670 -3.909 1.00 94.38 83 ILE A N 1
ATOM 671 C CA . ILE A 1 83 ? -6.699 -3.302 -2.489 1.00 94.38 83 ILE A CA 1
ATOM 672 C C . ILE A 1 83 ? -8.088 -3.523 -1.873 1.00 94.38 83 ILE A C 1
ATOM 674 O O . ILE A 1 83 ? -9.085 -2.959 -2.321 1.00 94.38 83 ILE A O 1
ATOM 678 N N . ARG A 1 84 ? -8.161 -4.359 -0.837 1.00 95.75 84 ARG A N 1
ATOM 679 C CA . ARG A 1 84 ? -9.376 -4.787 -0.137 1.00 95.75 84 ARG A CA 1
ATOM 680 C C . ARG A 1 84 ? -9.309 -4.335 1.317 1.00 95.75 84 ARG A C 1
ATOM 682 O O . ARG A 1 84 ? -8.753 -5.030 2.161 1.00 95.75 84 ARG A O 1
ATOM 689 N N . LEU A 1 85 ? -9.888 -3.169 1.595 1.00 96.00 85 LEU A N 1
ATOM 690 C CA . LEU A 1 85 ? -9.947 -2.576 2.941 1.00 96.00 85 LEU A CA 1
ATOM 691 C C . LEU A 1 85 ? -11.331 -2.689 3.599 1.00 96.00 85 LEU A C 1
ATOM 693 O O . LEU A 1 85 ? -11.564 -2.145 4.680 1.00 96.00 85 LEU A O 1
ATOM 697 N N . SER A 1 86 ? -12.269 -3.356 2.925 1.00 94.31 86 SER A N 1
ATOM 698 C CA . SER A 1 86 ? -13.624 -3.592 3.419 1.00 94.31 86 SER A CA 1
ATOM 699 C C . SER A 1 86 ? -13.599 -4.299 4.775 1.00 94.31 86 SER A C 1
ATOM 701 O O . SER A 1 86 ? -12.710 -5.101 5.049 1.00 94.31 86 SER A O 1
ATOM 703 N N . ASP A 1 87 ? -14.578 -3.983 5.622 1.00 95.44 87 ASP A N 1
ATOM 704 C CA . ASP A 1 87 ? -14.795 -4.610 6.934 1.00 95.44 87 ASP A CA 1
ATOM 705 C C . ASP A 1 87 ? -13.657 -4.448 7.966 1.00 95.44 87 ASP A C 1
ATOM 707 O O . ASP A 1 87 ? -13.722 -5.016 9.052 1.00 95.44 87 ASP A O 1
ATOM 711 N N . MET A 1 88 ? -12.650 -3.608 7.695 1.00 97.00 88 MET A N 1
ATOM 712 C CA . MET A 1 88 ? -11.552 -3.317 8.635 1.00 97.00 88 MET A CA 1
ATOM 713 C C . MET A 1 88 ? -11.877 -2.209 9.655 1.00 97.00 88 MET A C 1
ATOM 715 O O . MET A 1 88 ? -11.063 -1.903 10.524 1.00 97.00 88 MET A O 1
ATOM 719 N N . GLY A 1 89 ? -13.051 -1.573 9.556 1.00 96.94 89 GLY A N 1
ATOM 720 C CA . GLY A 1 89 ? -13.465 -0.496 10.467 1.00 96.94 89 GLY A CA 1
ATOM 721 C C . GLY A 1 89 ? -12.626 0.786 10.365 1.00 96.94 89 GLY A C 1
ATOM 722 O O . GLY A 1 89 ? -12.618 1.579 11.311 1.00 96.94 89 GLY A O 1
ATOM 723 N N . LEU A 1 90 ? -11.921 0.977 9.243 1.00 97.44 90 LEU A N 1
ATOM 724 C CA . LEU A 1 90 ? -11.133 2.177 8.958 1.00 97.44 90 LEU A CA 1
ATOM 725 C C . LEU A 1 90 ? -12.036 3.412 8.875 1.00 97.44 90 LEU A C 1
ATOM 727 O O . LEU A 1 90 ? -13.184 3.326 8.428 1.00 97.44 90 LEU A O 1
ATOM 731 N N . LYS A 1 91 ? -11.518 4.567 9.292 1.00 97.12 91 LYS A N 1
ATOM 732 C CA . LYS A 1 91 ? -12.236 5.851 9.238 1.00 97.12 91 LYS A CA 1
ATOM 733 C C . LYS A 1 91 ? -11.394 6.905 8.534 1.00 97.12 91 LYS A C 1
ATOM 735 O O . LYS A 1 91 ? -10.188 6.750 8.404 1.00 97.12 91 LYS A O 1
ATOM 740 N N . GLY A 1 92 ? -12.026 7.994 8.111 1.00 94.81 92 GLY A N 1
ATOM 741 C CA . GLY A 1 92 ? -11.361 9.079 7.391 1.00 94.81 92 GLY A CA 1
ATOM 742 C C . GLY A 1 92 ? -11.704 9.080 5.906 1.00 94.81 92 GLY A C 1
ATOM 743 O O . GLY A 1 92 ? -12.707 8.503 5.487 1.00 94.81 92 GLY A O 1
ATOM 744 N N . HIS A 1 93 ? -10.887 9.778 5.126 1.00 92.44 93 HIS A N 1
ATOM 745 C CA . HIS A 1 93 ? -11.079 9.936 3.688 1.00 92.44 93 HIS A CA 1
ATOM 746 C C . HIS A 1 93 ? -9.876 9.361 2.963 1.00 92.44 93 HIS A C 1
ATOM 748 O O . HIS A 1 93 ? -8.752 9.493 3.439 1.00 92.44 93 HIS A O 1
ATOM 754 N N . PHE A 1 94 ? -10.111 8.772 1.794 1.00 90.12 94 PHE A N 1
ATOM 755 C CA . PHE A 1 94 ? -9.012 8.387 0.923 1.00 90.12 94 PHE A CA 1
ATOM 756 C C . PHE A 1 94 ? -8.201 9.624 0.483 1.00 90.12 94 PHE A C 1
ATOM 758 O O . PHE A 1 94 ? -8.783 10.707 0.324 1.00 90.12 94 PHE A O 1
ATOM 765 N N . PRO A 1 95 ? -6.878 9.474 0.273 1.00 89.94 95 PRO A N 1
ATOM 766 C CA . PRO A 1 95 ? -6.044 10.510 -0.319 1.00 89.94 95 PRO A CA 1
ATOM 767 C C . PRO A 1 95 ? -6.574 10.878 -1.706 1.00 89.94 95 PRO A C 1
ATOM 769 O O . PRO A 1 95 ? -7.141 10.042 -2.412 1.00 89.94 95 PRO A O 1
ATOM 772 N N . ARG A 1 96 ? -6.367 12.130 -2.115 1.00 85.94 96 ARG A N 1
ATOM 773 C CA . ARG A 1 96 ? -6.786 12.602 -3.447 1.00 85.94 96 ARG A CA 1
ATOM 774 C C . ARG A 1 96 ? -5.883 12.071 -4.554 1.00 85.94 96 ARG A C 1
ATOM 776 O O . ARG A 1 96 ? -6.259 12.109 -5.715 1.00 85.94 96 ARG A O 1
ATOM 783 N N . GLU A 1 97 ? -4.704 11.610 -4.167 1.00 75.31 97 GLU A N 1
ATOM 784 C CA . GLU A 1 97 ? -3.607 11.175 -5.018 1.00 75.31 97 GLU A CA 1
ATOM 785 C C . GLU A 1 97 ? -3.769 9.723 -5.506 1.00 75.31 97 GLU A C 1
ATOM 787 O O . GLU A 1 97 ? -2.892 9.215 -6.198 1.00 75.31 97 GLU A O 1
ATOM 792 N N . ILE A 1 98 ? -4.859 9.034 -5.141 1.00 78.50 98 ILE A N 1
ATOM 793 C CA . ILE A 1 98 ? -5.165 7.709 -5.688 1.00 7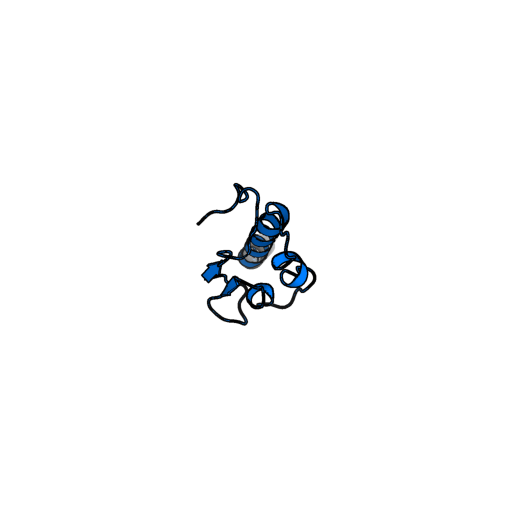8.50 98 ILE A CA 1
ATOM 794 C C . ILE A 1 98 ? -5.771 7.878 -7.077 1.00 78.50 98 ILE A C 1
ATOM 796 O O . ILE A 1 98 ? -6.914 8.314 -7.221 1.00 78.50 98 ILE A O 1
ATOM 800 N N . GLU A 1 99 ? -5.007 7.478 -8.085 1.00 69.69 99 GLU A N 1
ATOM 801 C CA . GLU A 1 99 ? -5.446 7.386 -9.474 1.00 69.69 99 GLU A CA 1
ATOM 802 C C . GLU A 1 99 ? -5.561 5.915 -9.906 1.00 69.69 99 GLU A C 1
ATOM 804 O O . GLU A 1 99 ? -5.000 5.019 -9.268 1.00 69.69 99 GLU A O 1
ATOM 809 N N . ASN A 1 100 ? -6.352 5.683 -10.957 1.00 54.62 100 ASN A N 1
ATOM 810 C CA . ASN A 1 100 ? -6.685 4.364 -11.502 1.00 54.62 100 ASN A CA 1
ATOM 811 C C . ASN A 1 100 ? -5.693 3.922 -12.583 1.00 54.62 100 ASN A C 1
ATOM 813 O O . ASN A 1 100 ? -5.303 4.793 -13.393 1.00 54.62 100 ASN A O 1
#

Sequence (100 aa):
MAHSAKLVIALLHIFAWSFLGILEMSNGTETVIYCLRSIKESLEDPYNYLKYSWNFSNNREGFICEFVGVECWHSDESKVLNIRLSDMGLKGHFPREIEN

Secondary structure (DSSP, 8-state):
-HHHHHHHHHHHHHHHHHHHHHHTTSHHHHHHHHHHHHHHHHEE-TT-HHHHH--TT--STTGGGGSTTEEESSTTS--EEEE--TTS--EE---TT---

Radius of gyration: 21.11 Å; chains: 1; bounding box: 56×29×53 Å

Foldseek 3Di:
DVVVVVVVVVVVVVVVVVVVVVVPPPDPLVLLLVQLVQQVVFKDQPPCQCVVFVDPPDDQAQSRCSRVQWHAPDSRHSHTDGGGCPPRPIDGDRDPSDDD